Protein AF-A0A1V5N469-F1 (afdb_monomer_lite)

Radius of gyration: 34.06 Å; chains: 1; bounding box: 53×48×96 Å

Foldseek 3Di:
DVVVVVVCVPDPVNVVVVVVCCCCVPVVCVPPPVVVVVVVVVVVVVVVVVVVVVVVVVVVVVVVVCCVPPPPVVVVCCCPVVVDDDVPDDDDDDDD

Secondary structure (DSSP, 8-state):
-HHHHHHHHT-HHHHHHHHHHHIIIII-GGG-HHHHHHHHHHHHHHHHHHHHHHHHHHHHHHHHHHHHH-HHHHHHHHHHHS----TT--------

Structure (mmCIF, N/CA/C/O backbone):
data_AF-A0A1V5N469-F1
#
_entry.id   AF-A0A1V5N469-F1
#
loop_
_atom_site.group_PDB
_atom_site.id
_atom_site.type_symbol
_atom_site.label_atom_id
_atom_site.label_alt_id
_atom_site.label_comp_id
_atom_site.label_asym_id
_atom_site.label_entity_id
_atom_site.label_seq_id
_atom_site.pdbx_PDB_ins_code
_atom_site.Cartn_x
_atom_site.Cartn_y
_atom_site.Cartn_z
_atom_site.occupancy
_atom_site.B_iso_or_equiv
_atom_site.auth_seq_id
_atom_site.auth_comp_id
_atom_site.auth_asym_id
_atom_site.auth_atom_id
_atom_site.pdbx_PDB_model_num
ATOM 1 N N . MET A 1 1 ? -28.906 -0.398 54.328 1.00 53.19 1 MET A N 1
ATOM 2 C CA . MET A 1 1 ? -28.097 -0.140 53.108 1.00 53.19 1 MET A CA 1
ATOM 3 C C . MET A 1 1 ? -28.916 0.317 51.891 1.00 53.19 1 MET A C 1
ATOM 5 O O . MET A 1 1 ? -28.514 1.289 51.269 1.00 53.19 1 MET A O 1
ATOM 9 N N . ARG A 1 2 ? -30.087 -0.273 51.582 1.00 57.94 2 ARG A N 1
ATOM 10 C CA . ARG A 1 2 ? -30.947 0.110 50.430 1.00 57.94 2 ARG A CA 1
ATOM 11 C C . ARG A 1 2 ? -31.331 1.603 50.325 1.00 57.94 2 ARG A C 1
ATOM 13 O O . ARG A 1 2 ? -31.332 2.145 49.228 1.00 57.94 2 ARG A O 1
ATOM 20 N N . LYS A 1 3 ? -31.598 2.293 51.445 1.00 60.56 3 LYS A N 1
ATOM 21 C CA . LYS A 1 3 ? -31.979 3.725 51.441 1.00 60.56 3 LYS A CA 1
ATOM 22 C C . LYS A 1 3 ? -30.859 4.671 50.968 1.00 60.56 3 LYS A C 1
ATOM 24 O O . LYS A 1 3 ? -31.157 5.690 50.359 1.00 60.56 3 LYS A O 1
ATOM 29 N N . LYS A 1 4 ? -29.580 4.328 51.196 1.00 62.81 4 LYS A N 1
ATOM 30 C CA . LYS A 1 4 ? -28.441 5.144 50.726 1.00 62.81 4 LYS A CA 1
ATOM 31 C C . LYS A 1 4 ? -28.303 5.093 49.203 1.00 62.81 4 LYS A C 1
ATOM 33 O O . LYS A 1 4 ? -28.106 6.128 48.585 1.00 62.81 4 LYS A O 1
ATOM 38 N N . ILE A 1 5 ? -28.489 3.913 48.611 1.00 64.62 5 ILE A N 1
ATOM 39 C CA . ILE A 1 5 ? -28.460 3.713 47.153 1.00 64.62 5 ILE A CA 1
ATOM 40 C C . ILE A 1 5 ? -29.570 4.533 46.478 1.00 64.62 5 ILE A C 1
ATOM 42 O O . ILE A 1 5 ? -29.320 5.213 45.490 1.00 64.62 5 ILE A O 1
ATOM 46 N N . PHE A 1 6 ? -30.770 4.567 47.066 1.00 65.94 6 PHE A N 1
ATOM 47 C CA . PHE A 1 6 ? -31.893 5.347 46.535 1.00 65.94 6 PHE A CA 1
ATOM 48 C C . PHE A 1 6 ? -31.638 6.866 46.532 1.00 65.94 6 PHE A C 1
ATOM 50 O O . PHE A 1 6 ? -32.019 7.551 45.586 1.00 65.94 6 PHE A O 1
ATOM 57 N N . ASN A 1 7 ? -30.951 7.394 47.553 1.00 64.38 7 ASN A N 1
ATOM 58 C CA . ASN A 1 7 ? -30.579 8.813 47.611 1.00 64.38 7 ASN A CA 1
ATOM 59 C C . ASN A 1 7 ? -29.454 9.180 46.633 1.00 64.38 7 ASN A C 1
ATOM 61 O O . ASN A 1 7 ? -29.432 10.302 46.137 1.00 64.38 7 ASN A O 1
ATOM 65 N N . ILE A 1 8 ? -28.546 8.247 46.332 1.00 65.44 8 ILE A N 1
ATOM 66 C CA . ILE A 1 8 ? -27.497 8.446 45.321 1.00 65.44 8 ILE A CA 1
ATOM 67 C C . ILE A 1 8 ? -28.125 8.510 43.923 1.00 65.44 8 ILE A C 1
ATOM 69 O O . ILE A 1 8 ? -27.815 9.418 43.160 1.00 65.44 8 ILE A O 1
ATOM 73 N N . ILE A 1 9 ? -29.073 7.617 43.620 1.00 69.50 9 ILE A N 1
ATOM 74 C CA . ILE A 1 9 ? -29.745 7.564 42.310 1.00 69.50 9 ILE A CA 1
ATOM 75 C C . ILE A 1 9 ? -30.676 8.772 42.091 1.00 69.50 9 ILE A C 1
ATOM 77 O O . ILE A 1 9 ? -30.824 9.225 40.963 1.00 69.50 9 ILE A O 1
ATOM 81 N N . LYS A 1 10 ? -31.268 9.348 43.150 1.00 76.62 10 LYS A N 1
ATOM 82 C CA . LYS A 1 10 ? -32.084 10.579 43.061 1.00 76.62 10 LYS A CA 1
ATOM 83 C C . LYS A 1 10 ? -31.270 11.874 42.967 1.00 76.62 10 LYS A C 1
ATOM 85 O O . LYS A 1 10 ? -31.856 12.944 42.797 1.00 76.62 10 LYS A O 1
ATOM 90 N N . ASN A 1 11 ? -29.946 1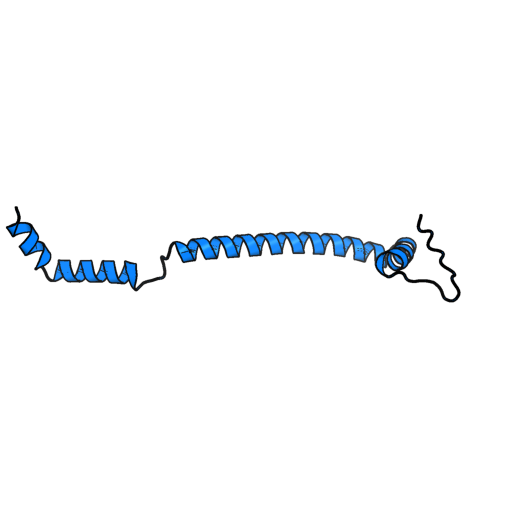1.816 43.106 1.00 84.69 11 ASN A N 1
ATOM 91 C CA . ASN A 1 11 ? -29.113 13.005 43.005 1.00 84.69 11 ASN A CA 1
ATOM 92 C C . ASN A 1 11 ? -29.013 13.453 41.538 1.00 84.69 11 ASN A C 1
ATOM 94 O O . ASN A 1 11 ? -28.482 12.729 40.696 1.00 84.69 11 ASN A O 1
ATOM 98 N N . LYS A 1 12 ? -29.463 14.680 41.245 1.00 83.88 12 LYS A N 1
ATOM 99 C CA . LYS A 1 12 ? -29.380 15.294 39.909 1.00 83.88 12 LYS A CA 1
ATOM 100 C C . LYS A 1 12 ? -27.965 15.272 39.320 1.00 83.88 12 LYS A C 1
ATOM 102 O O . LYS A 1 12 ? -27.823 15.105 38.115 1.00 83.88 12 LYS A O 1
ATOM 107 N N . TYR A 1 13 ? -26.930 15.368 40.159 1.00 86.38 13 TYR A N 1
ATOM 108 C CA . TYR A 1 13 ? -25.538 15.300 39.711 1.00 86.38 13 TYR A CA 1
ATOM 109 C C . TYR A 1 13 ? -25.124 13.887 39.288 1.00 86.38 13 TYR A C 1
ATOM 111 O O . TYR A 1 13 ? -24.377 13.749 38.328 1.00 86.38 13 TYR A O 1
ATOM 119 N N . PHE A 1 14 ? -25.643 12.847 39.950 1.00 87.56 14 PHE A N 1
ATOM 120 C CA . PHE A 1 14 ? -25.372 11.452 39.593 1.00 87.56 14 PHE A CA 1
ATOM 121 C C . PHE A 1 14 ? -26.072 11.059 38.288 1.00 87.56 14 PHE A C 1
ATOM 123 O O . PHE A 1 14 ? -25.488 10.395 37.437 1.00 87.56 14 PHE A O 1
ATOM 130 N N . ILE A 1 15 ? -27.316 11.510 38.101 1.00 87.69 15 ILE A N 1
ATOM 131 C CA . ILE A 1 15 ? -28.049 11.302 36.846 1.00 87.69 15 ILE A CA 1
ATOM 132 C C . ILE A 1 15 ? -27.355 12.049 35.703 1.00 87.69 15 ILE A C 1
ATOM 134 O O . ILE A 1 15 ? -27.154 11.467 34.643 1.00 87.69 15 ILE A O 1
ATOM 138 N N . ALA A 1 16 ? -26.933 13.300 35.923 1.00 89.50 16 ALA A N 1
ATOM 139 C CA . ALA A 1 16 ? -26.198 14.070 34.922 1.00 89.50 16 ALA A CA 1
ATOM 140 C C . ALA A 1 16 ? -24.849 13.426 34.572 1.00 89.50 16 ALA A C 1
ATOM 142 O O . ALA A 1 16 ? -24.517 13.322 33.395 1.00 89.50 16 ALA A O 1
ATOM 143 N N . SER A 1 17 ? -24.094 12.932 35.559 1.00 88.56 17 SER A N 1
ATOM 144 C CA . SER A 1 17 ? -22.826 12.246 35.303 1.00 88.56 17 SER A CA 1
ATOM 145 C C . SER A 1 17 ? -23.027 10.912 34.588 1.00 88.56 17 SER A C 1
ATOM 147 O O . SER A 1 17 ? -22.261 10.581 33.691 1.00 88.56 17 SER A O 1
ATOM 149 N N . LEU A 1 18 ? -24.069 10.153 34.937 1.00 88.56 18 LEU A N 1
ATOM 150 C CA . LEU A 1 18 ? -24.393 8.901 34.257 1.00 88.56 18 LEU A CA 1
ATOM 151 C C . LEU A 1 18 ? -24.844 9.156 32.814 1.00 88.56 18 LEU A C 1
ATOM 153 O O . LEU A 1 18 ? -24.381 8.473 31.907 1.00 88.56 18 LEU A O 1
ATOM 157 N N . ALA A 1 19 ? -25.685 10.168 32.591 1.00 87.19 19 ALA A N 1
ATOM 158 C CA . ALA A 1 19 ? -26.086 10.596 31.256 1.00 87.19 19 ALA A CA 1
ATOM 159 C C . ALA A 1 19 ? -24.881 11.068 30.433 1.00 87.19 19 ALA A C 1
ATOM 161 O O . ALA A 1 19 ? -24.791 10.732 29.261 1.00 87.19 19 ALA A O 1
ATOM 162 N N . PHE A 1 20 ? -23.926 11.770 31.049 1.00 86.38 20 PHE A N 1
ATOM 163 C CA . PHE A 1 20 ? -22.684 12.187 30.399 1.00 86.38 20 PHE A CA 1
ATOM 164 C C . PHE A 1 20 ? -21.790 10.995 30.029 1.00 86.38 20 PHE A C 1
ATOM 166 O O . PHE A 1 20 ? -21.284 10.936 28.915 1.00 86.38 20 PHE A O 1
ATOM 173 N N . ILE A 1 21 ? -21.644 10.007 30.916 1.00 84.88 21 ILE A N 1
ATOM 174 C CA . ILE A 1 21 ? -20.881 8.779 30.635 1.00 84.88 21 ILE A CA 1
ATOM 175 C C . ILE A 1 21 ? -21.538 7.976 29.510 1.00 84.88 21 ILE A C 1
ATOM 177 O O . ILE A 1 21 ? -20.850 7.495 28.616 1.00 84.88 21 ILE A O 1
ATOM 181 N N . VAL A 1 22 ? -22.865 7.843 29.530 1.00 83.44 22 VAL A N 1
ATOM 182 C CA . VAL A 1 22 ? -23.610 7.167 28.462 1.00 83.44 22 VAL A CA 1
ATOM 183 C C . VAL A 1 22 ? -23.520 7.961 27.156 1.00 83.44 22 VAL A C 1
ATOM 185 O O . VAL A 1 22 ? -23.336 7.362 26.105 1.00 83.44 22 VAL A O 1
ATOM 188 N N . TRP A 1 23 ? -23.572 9.293 27.204 1.00 83.62 23 TRP A N 1
ATOM 189 C CA . TRP A 1 23 ? -23.401 10.154 26.033 1.00 83.62 23 TRP A CA 1
ATOM 190 C C . TRP A 1 23 ? -22.012 9.988 25.413 1.00 83.62 23 TRP A C 1
ATOM 192 O O . TRP A 1 23 ? -21.904 9.688 24.231 1.00 83.62 23 TRP A O 1
ATOM 202 N N . VAL A 1 24 ? -20.945 10.092 26.201 1.00 78.19 24 VAL A N 1
ATOM 203 C CA . VAL A 1 24 ? -19.574 9.905 25.699 1.00 78.19 24 VAL A CA 1
ATOM 204 C C . VAL A 1 24 ? -19.318 8.449 25.280 1.00 78.19 24 VAL A C 1
ATOM 206 O O . VAL A 1 24 ? -18.568 8.192 24.350 1.00 78.19 24 VAL A O 1
ATOM 209 N N . GLY A 1 25 ? -19.955 7.473 25.933 1.00 70.31 25 GLY A N 1
ATOM 210 C CA . GLY A 1 25 ? -19.772 6.053 25.623 1.00 70.31 25 GLY A CA 1
ATOM 211 C C . GLY A 1 25 ? -20.547 5.552 24.399 1.00 70.31 25 GLY A C 1
ATOM 212 O O . GLY A 1 25 ? -20.061 4.663 23.705 1.00 70.31 25 GLY A O 1
ATOM 213 N N . PHE A 1 26 ? -21.746 6.086 24.140 1.00 70.44 26 PHE A N 1
ATOM 214 C CA . PHE A 1 26 ? -22.640 5.611 23.071 1.00 70.44 26 PHE A CA 1
ATOM 215 C C . PHE A 1 26 ? -22.862 6.623 21.946 1.00 70.44 26 PHE A C 1
ATOM 217 O O . PHE A 1 26 ? -23.091 6.212 20.812 1.00 70.44 26 PHE A O 1
ATOM 224 N N . ILE A 1 27 ? -22.846 7.922 22.244 1.00 67.44 27 ILE A N 1
ATOM 225 C CA . ILE A 1 27 ? -23.163 8.982 21.276 1.00 67.44 27 ILE A CA 1
ATOM 226 C C . ILE A 1 27 ? -21.870 9.568 20.706 1.00 67.44 27 ILE A C 1
ATOM 228 O O . ILE A 1 27 ? -21.768 9.736 19.489 1.00 67.44 27 ILE A O 1
ATOM 232 N N . ASP A 1 28 ? -20.845 9.759 21.540 1.00 63.16 28 ASP A N 1
ATOM 233 C CA . ASP A 1 28 ? -19.498 10.133 21.101 1.00 63.16 28 ASP A CA 1
ATOM 234 C C . ASP A 1 28 ? -18.743 8.902 20.562 1.00 63.16 28 ASP A C 1
ATOM 236 O O . ASP A 1 28 ? -17.861 8.300 21.171 1.00 63.16 28 ASP A O 1
ATOM 240 N N . SER A 1 29 ? -19.177 8.471 19.381 1.00 59.97 29 SER A N 1
ATOM 241 C CA . SER A 1 29 ? -18.798 7.232 18.687 1.00 59.97 29 SER A CA 1
ATOM 242 C C . SER A 1 29 ? -17.324 7.175 18.242 1.00 59.97 29 SER A C 1
ATOM 244 O O . SER A 1 29 ? -16.923 6.249 17.523 1.00 59.97 29 SER A O 1
ATOM 246 N N . ASP A 1 30 ? -16.515 8.163 18.626 1.00 59.16 30 ASP A N 1
ATOM 247 C CA . ASP A 1 30 ? -15.138 8.352 18.176 1.00 59.16 30 ASP A CA 1
ATOM 248 C C . ASP A 1 30 ? -14.160 7.334 18.778 1.00 59.16 30 ASP A C 1
ATOM 250 O O . ASP A 1 30 ? -13.217 6.922 18.100 1.00 59.16 30 ASP A O 1
ATOM 254 N N . HIS A 1 31 ? -14.428 6.811 19.979 1.00 58.34 31 HIS A N 1
ATOM 255 C CA . HIS A 1 31 ? -13.609 5.772 20.625 1.00 58.34 31 HIS A CA 1
ATOM 256 C C . HIS A 1 31 ? -14.079 4.342 20.321 1.00 58.34 31 HIS A C 1
ATOM 258 O O . HIS A 1 31 ? -13.902 3.416 21.115 1.00 58.34 31 HIS A O 1
ATOM 264 N N . ASN A 1 32 ? -14.667 4.127 19.144 1.00 65.06 32 ASN A N 1
ATOM 265 C CA . ASN A 1 32 ? -15.058 2.793 18.713 1.00 65.06 32 ASN A CA 1
ATOM 266 C C . ASN A 1 32 ? -13.821 1.905 18.502 1.00 65.06 32 ASN A C 1
ATOM 268 O O . ASN A 1 32 ? -13.059 2.081 17.550 1.00 65.06 32 ASN A O 1
ATOM 272 N N . PHE A 1 33 ? -13.661 0.881 19.343 1.00 68.44 33 PHE A N 1
ATOM 273 C CA . PHE A 1 33 ? -12.649 -0.168 19.173 1.00 68.44 33 PHE A CA 1
ATOM 274 C C . PHE A 1 33 ? -12.664 -0.752 17.747 1.00 68.44 33 PHE A C 1
ATOM 276 O O . PHE A 1 33 ? -11.615 -0.955 17.135 1.00 68.44 33 PHE A O 1
ATOM 283 N N . PHE A 1 34 ? -13.856 -0.914 17.164 1.00 77.75 34 PHE A N 1
ATOM 284 C CA . PHE A 1 34 ? -14.041 -1.343 15.775 1.00 77.75 34 PHE A CA 1
ATOM 285 C C . PHE A 1 34 ? -13.409 -0.394 14.750 1.00 77.75 34 PHE A C 1
ATOM 287 O O . PHE A 1 34 ? -12.787 -0.853 13.791 1.00 77.75 34 PHE A O 1
ATOM 294 N N . ARG A 1 35 ? -13.517 0.922 14.959 1.00 80.81 35 ARG A N 1
ATOM 295 C CA . ARG A 1 35 ? -12.902 1.929 14.087 1.00 80.81 35 ARG A CA 1
ATOM 296 C C . ARG A 1 35 ? -11.383 1.849 14.167 1.00 80.81 35 ARG A C 1
ATOM 298 O O . ARG A 1 35 ? -10.731 1.848 13.131 1.00 80.81 35 ARG A O 1
ATOM 305 N N . GLN A 1 36 ? -10.826 1.671 15.363 1.00 83.62 36 GLN A N 1
ATOM 306 C CA . GLN A 1 36 ? -9.381 1.499 15.542 1.00 83.62 36 GLN A CA 1
ATOM 307 C C . GLN A 1 36 ? -8.858 0.226 14.862 1.00 83.62 36 GLN A C 1
ATOM 309 O O . GLN A 1 36 ? -7.794 0.249 14.243 1.00 83.62 36 GLN A O 1
ATOM 314 N N . VAL A 1 37 ? -9.602 -0.883 14.930 1.00 88.62 37 VAL A N 1
ATOM 315 C CA . VAL A 1 37 ? -9.247 -2.127 14.226 1.00 88.62 37 VAL A CA 1
ATOM 316 C C . VAL A 1 37 ? -9.312 -1.945 12.710 1.00 88.62 37 VAL A C 1
ATOM 318 O O . VAL A 1 37 ? -8.395 -2.380 12.011 1.00 88.62 37 VAL A O 1
ATOM 321 N N . LYS A 1 38 ? -10.356 -1.281 12.200 1.00 90.56 38 LYS A N 1
ATOM 322 C CA . LYS A 1 38 ? -10.486 -0.976 10.771 1.00 90.56 38 LYS A CA 1
ATOM 323 C C . LYS A 1 38 ? -9.332 -0.096 10.287 1.00 90.56 38 LYS A C 1
ATOM 325 O O . LYS A 1 38 ? -8.630 -0.488 9.367 1.00 90.56 38 LYS A O 1
ATOM 330 N N . LEU A 1 39 ? -9.046 1.000 10.989 1.00 91.62 39 LEU A N 1
ATOM 331 C CA . LEU A 1 39 ? -7.934 1.898 10.665 1.00 91.62 39 LEU A CA 1
ATOM 332 C C . LEU A 1 39 ? -6.579 1.179 10.668 1.00 91.62 39 LEU A C 1
ATOM 334 O O . LEU A 1 39 ? -5.745 1.437 9.805 1.00 91.62 39 LEU A O 1
ATOM 338 N N . LYS A 1 40 ? -6.351 0.247 11.602 1.00 93.44 40 LYS A N 1
ATOM 339 C CA . LYS A 1 40 ? -5.133 -0.579 11.607 1.00 93.44 40 LYS A CA 1
ATOM 340 C C . LYS A 1 40 ? -5.049 -1.509 10.396 1.00 93.44 40 LYS A C 1
ATOM 342 O O . LYS A 1 40 ? -3.958 -1.671 9.852 1.00 93.44 40 LYS A O 1
ATOM 347 N N . LYS A 1 41 ? -6.163 -2.119 9.978 1.00 95.94 41 LYS A N 1
ATOM 348 C CA . LYS A 1 41 ? -6.211 -2.932 8.752 1.00 95.94 41 LYS A CA 1
ATOM 349 C C . LYS A 1 41 ? -5.921 -2.085 7.519 1.00 95.94 41 LYS A C 1
ATOM 351 O O . LYS A 1 41 ? -5.035 -2.453 6.754 1.00 95.94 41 LYS A O 1
ATOM 356 N N . ASP A 1 42 ? -6.587 -0.942 7.394 1.00 96.12 42 ASP A N 1
ATOM 357 C CA . ASP A 1 42 ? -6.413 -0.022 6.268 1.00 96.12 42 ASP A CA 1
ATOM 358 C C . ASP A 1 42 ? -4.952 0.462 6.189 1.00 96.12 42 ASP A C 1
ATOM 360 O O . ASP A 1 42 ? -4.338 0.445 5.124 1.00 96.12 42 ASP A O 1
ATOM 364 N N . LEU A 1 43 ? -4.333 0.792 7.332 1.00 97.19 43 LEU A N 1
ATOM 365 C CA . LEU A 1 43 ? -2.906 1.129 7.406 1.00 97.19 43 LEU A CA 1
ATOM 366 C 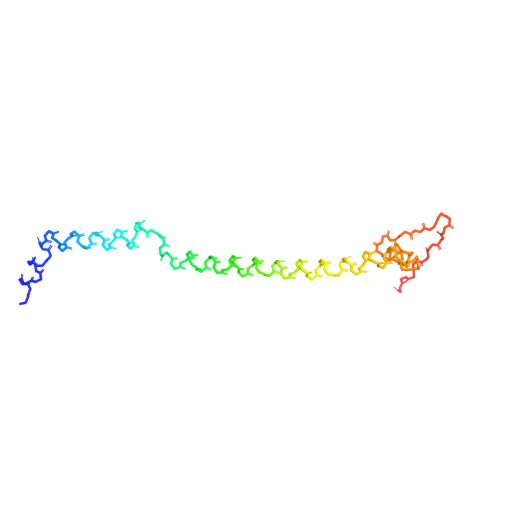C . LEU A 1 43 ? -1.995 -0.023 6.973 1.00 97.19 43 LEU A C 1
ATOM 368 O O . LEU A 1 43 ? -1.001 0.200 6.281 1.00 97.19 43 LEU A O 1
ATOM 372 N N . MET A 1 44 ? -2.293 -1.253 7.391 1.00 97.50 44 MET A N 1
ATOM 373 C CA . MET A 1 44 ? -1.504 -2.421 6.998 1.00 97.50 44 MET A CA 1
ATOM 374 C C . MET A 1 44 ? -1.592 -2.663 5.486 1.00 97.50 44 MET A C 1
ATOM 376 O O . MET A 1 44 ? -0.578 -2.957 4.856 1.00 97.50 44 MET A O 1
ATOM 380 N N . GLU A 1 45 ? -2.779 -2.522 4.902 1.00 97.56 45 GLU A N 1
ATOM 381 C CA . GLU A 1 45 ? -3.003 -2.666 3.463 1.00 97.56 45 GLU A CA 1
ATOM 382 C C . GLU A 1 45 ? -2.284 -1.576 2.662 1.00 97.56 45 GLU A C 1
ATOM 384 O O . GLU A 1 45 ? -1.536 -1.886 1.735 1.00 97.56 45 GLU A O 1
ATOM 389 N N . MET A 1 46 ? -2.405 -0.316 3.087 1.00 97.25 46 MET A N 1
ATOM 390 C CA . MET A 1 46 ? -1.681 0.817 2.501 1.00 97.25 46 MET A CA 1
ATOM 391 C C . MET A 1 46 ? -0.162 0.600 2.526 1.00 97.25 46 MET A C 1
ATOM 393 O O . MET A 1 46 ? 0.520 0.853 1.534 1.00 97.25 46 MET A O 1
ATOM 397 N N . ASN A 1 47 ? 0.380 0.086 3.635 1.00 97.62 47 ASN A N 1
ATOM 398 C CA . ASN A 1 47 ? 1.810 -0.204 3.745 1.00 97.62 47 ASN A CA 1
ATOM 399 C C . ASN A 1 47 ? 2.249 -1.352 2.827 1.00 97.62 47 ASN A C 1
ATOM 401 O O . ASN A 1 47 ? 3.301 -1.250 2.199 1.00 97.62 47 ASN A O 1
ATOM 405 N N . LYS A 1 48 ? 1.438 -2.408 2.690 1.00 97.81 48 LYS A N 1
ATOM 406 C CA . LYS A 1 48 ? 1.713 -3.495 1.735 1.00 97.81 48 LYS A CA 1
ATOM 407 C C . LYS A 1 48 ? 1.715 -2.995 0.295 1.00 97.81 48 LYS A C 1
ATOM 409 O O . LYS A 1 48 ? 2.620 -3.332 -0.462 1.00 97.81 48 LYS A O 1
ATOM 414 N N . LEU A 1 49 ? 0.730 -2.175 -0.073 1.00 97.69 49 LEU A N 1
ATOM 415 C CA . LEU A 1 49 ? 0.661 -1.559 -1.398 1.00 97.69 49 LEU A CA 1
ATOM 416 C C . LEU A 1 49 ? 1.886 -0.681 -1.652 1.00 97.69 49 LEU A C 1
ATOM 418 O O . LEU A 1 49 ? 2.510 -0.788 -2.704 1.00 97.69 49 LEU A O 1
ATOM 422 N N . LYS A 1 50 ? 2.276 0.136 -0.671 1.00 98.00 50 LYS A N 1
AT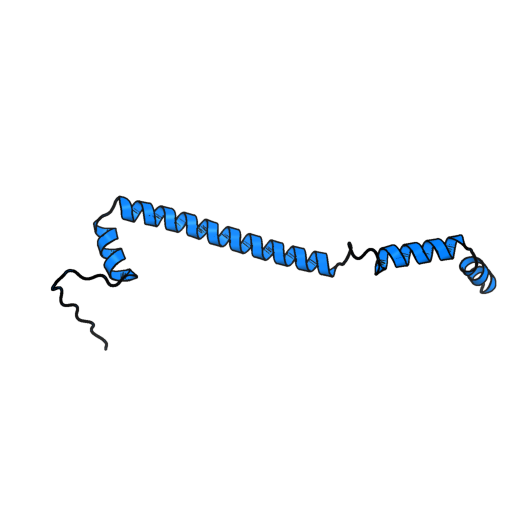OM 423 C CA . LYS A 1 50 ? 3.484 0.959 -0.755 1.00 98.00 50 LYS A CA 1
ATOM 424 C C . LYS A 1 50 ? 4.728 0.108 -1.015 1.00 98.00 50 LYS A C 1
ATOM 426 O O . LYS A 1 50 ? 5.473 0.415 -1.940 1.00 98.00 50 LYS A O 1
ATOM 431 N N . G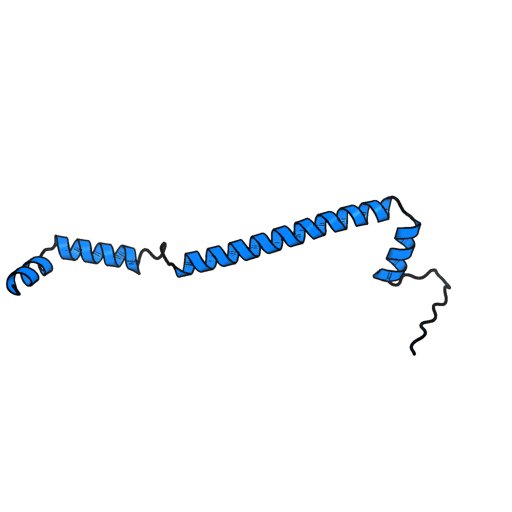LU A 1 51 ? 4.940 -0.950 -0.237 1.00 97.88 51 GLU A N 1
ATOM 432 C CA . GLU A 1 51 ? 6.098 -1.835 -0.407 1.00 97.88 51 GLU A CA 1
ATOM 433 C C . GLU A 1 51 ? 6.088 -2.522 -1.781 1.00 97.88 51 GLU A C 1
ATOM 435 O O . GLU A 1 51 ? 7.113 -2.570 -2.462 1.00 97.88 51 GLU A O 1
ATOM 440 N N . TYR A 1 52 ? 4.922 -3.000 -2.223 1.00 97.75 52 TYR A N 1
ATOM 441 C CA . TYR A 1 52 ? 4.746 -3.602 -3.543 1.00 97.75 52 TYR A CA 1
ATOM 442 C C . TYR A 1 52 ? 5.136 -2.635 -4.668 1.00 97.75 52 TYR A C 1
ATOM 444 O O . TYR A 1 52 ? 5.965 -2.971 -5.514 1.00 97.75 52 TYR A O 1
ATOM 452 N N . TYR A 1 53 ? 4.597 -1.414 -4.656 1.00 97.69 53 TYR A N 1
ATOM 453 C CA . TYR A 1 53 ? 4.901 -0.430 -5.693 1.00 97.69 53 TYR A CA 1
ATOM 454 C C . TYR A 1 53 ? 6.349 0.049 -5.640 1.00 97.69 53 TYR A C 1
ATOM 456 O O . TYR A 1 53 ? 6.938 0.282 -6.690 1.00 97.69 53 TYR A O 1
ATOM 464 N N . GLN A 1 54 ? 6.960 0.150 -4.458 1.00 97.75 54 GLN A N 1
ATOM 465 C CA . GLN A 1 54 ? 8.384 0.475 -4.348 1.00 97.75 54 GLN A CA 1
ATOM 466 C C . GLN A 1 54 ? 9.260 -0.577 -5.037 1.00 97.75 54 GLN A C 1
ATOM 468 O O . GLN A 1 54 ? 10.133 -0.204 -5.822 1.00 97.75 54 GLN A O 1
ATOM 473 N N . LYS A 1 55 ? 8.977 -1.869 -4.827 1.00 97.50 55 LYS A N 1
ATOM 474 C CA . LYS A 1 55 ? 9.683 -2.961 -5.517 1.00 97.50 55 LYS A CA 1
ATOM 475 C C . LYS A 1 55 ? 9.463 -2.918 -7.029 1.00 97.50 55 LYS A C 1
ATOM 477 O O . LYS A 1 55 ? 10.420 -3.058 -7.784 1.00 97.50 55 LYS A O 1
ATOM 482 N N . GLN A 1 56 ? 8.230 -2.671 -7.474 1.00 96.94 56 GLN A N 1
ATOM 483 C CA . GLN A 1 56 ? 7.929 -2.557 -8.905 1.00 96.94 56 GLN A CA 1
ATOM 484 C C . GLN A 1 56 ? 8.624 -1.357 -9.554 1.00 96.94 56 GLN A C 1
ATOM 486 O O . GLN A 1 56 ? 9.127 -1.465 -10.666 1.00 96.94 56 GLN A O 1
ATOM 491 N N . ILE A 1 57 ? 8.703 -0.219 -8.863 1.00 97.38 57 ILE A N 1
ATOM 492 C CA . ILE A 1 57 ? 9.430 0.958 -9.353 1.00 97.38 57 ILE A CA 1
ATOM 493 C C . ILE A 1 57 ? 10.917 0.640 -9.513 1.00 97.38 57 ILE A C 1
ATOM 495 O O . ILE A 1 57 ? 11.514 1.036 -10.511 1.00 97.38 57 ILE A O 1
ATOM 499 N N . GLU A 1 58 ? 11.521 -0.057 -8.552 1.00 96.69 58 GLU A N 1
ATOM 500 C CA . GLU A 1 58 ? 12.929 -0.450 -8.630 1.00 96.69 58 GLU A CA 1
ATOM 501 C C . GLU A 1 58 ? 13.182 -1.410 -9.798 1.00 96.69 58 GLU A C 1
ATOM 503 O O . GLU A 1 58 ? 14.040 -1.136 -10.638 1.00 96.69 58 GLU A O 1
ATOM 508 N N . ALA A 1 59 ? 12.366 -2.460 -9.924 1.00 95.69 59 ALA A N 1
ATOM 509 C CA . ALA A 1 59 ? 12.442 -3.401 -11.038 1.00 95.69 59 ALA A CA 1
ATOM 510 C C . ALA A 1 59 ? 12.261 -2.703 -12.398 1.00 95.69 59 ALA A C 1
ATOM 512 O O . ALA A 1 59 ? 13.062 -2.906 -13.312 1.00 95.69 59 ALA A O 1
ATOM 513 N N . ASN A 1 60 ? 11.266 -1.818 -12.516 1.00 95.06 60 ASN A N 1
ATOM 514 C CA . ASN A 1 60 ? 10.994 -1.074 -13.745 1.00 95.06 60 ASN A CA 1
ATOM 515 C C . ASN A 1 60 ? 12.112 -0.092 -14.092 1.00 95.06 60 ASN A C 1
ATOM 517 O O . ASN A 1 60 ? 12.400 0.094 -15.269 1.00 95.06 60 ASN A O 1
ATOM 521 N N . LYS A 1 61 ? 12.769 0.523 -13.102 1.00 95.44 61 LYS A N 1
ATOM 522 C CA . LYS A 1 61 ? 13.943 1.372 -13.351 1.00 95.44 61 LYS A CA 1
ATOM 523 C C . LYS A 1 61 ? 15.085 0.565 -13.951 1.00 95.44 61 LYS A C 1
ATOM 525 O O . LYS A 1 61 ? 15.666 0.994 -14.944 1.00 95.44 61 LYS A O 1
ATOM 530 N N . THR A 1 62 ? 15.388 -0.603 -13.385 1.00 93.25 62 THR A N 1
ATOM 531 C CA . THR A 1 62 ? 16.417 -1.491 -13.941 1.00 93.25 62 THR A CA 1
ATOM 532 C C . THR A 1 62 ? 16.034 -1.981 -15.335 1.00 93.25 62 THR A C 1
ATOM 534 O O . THR A 1 62 ? 16.883 -2.015 -16.223 1.00 93.25 62 THR A O 1
ATOM 537 N N . LEU A 1 63 ? 14.761 -2.321 -15.553 1.00 92.62 63 LEU A N 1
ATOM 538 C CA . LEU A 1 63 ? 14.252 -2.726 -16.861 1.00 92.62 63 LEU A CA 1
ATOM 539 C C . LEU A 1 63 ? 14.394 -1.599 -17.892 1.00 92.62 63 LEU A C 1
ATOM 541 O O . LEU A 1 63 ? 14.949 -1.829 -18.961 1.00 92.62 63 LEU A O 1
ATOM 545 N N . ALA A 1 64 ? 13.961 -0.382 -17.555 1.00 93.31 64 ALA A N 1
ATOM 546 C CA . ALA A 1 64 ? 14.062 0.789 -18.422 1.00 93.31 64 ALA A CA 1
ATOM 547 C C . ALA A 1 64 ? 15.518 1.084 -18.805 1.00 93.31 64 ALA A C 1
ATOM 549 O O . ALA A 1 64 ? 15.822 1.240 -19.983 1.00 93.31 64 ALA A O 1
ATOM 550 N N . GLN A 1 65 ? 16.438 1.048 -17.836 1.00 93.75 65 GLN A N 1
ATOM 551 C CA . GLN A 1 65 ? 17.868 1.216 -18.107 1.00 93.75 65 GLN A CA 1
ATOM 552 C C . GLN A 1 65 ? 18.408 0.161 -19.078 1.00 93.75 65 GLN A C 1
ATOM 554 O O . GLN A 1 65 ? 19.215 0.488 -19.946 1.00 93.75 65 GLN A O 1
ATOM 559 N N . ARG A 1 66 ? 17.981 -1.101 -18.954 1.00 91.50 66 ARG A N 1
ATOM 560 C CA . ARG A 1 66 ? 18.395 -2.160 -19.887 1.00 91.50 66 ARG A CA 1
ATOM 561 C C . ARG A 1 66 ? 17.799 -1.961 -21.275 1.00 91.50 66 ARG A C 1
ATOM 563 O O . ARG A 1 66 ? 18.506 -2.155 -22.253 1.00 91.50 66 ARG A O 1
ATOM 570 N N . LEU A 1 67 ? 16.543 -1.532 -21.367 1.00 91.81 67 LEU A N 1
ATOM 571 C CA . LEU A 1 67 ? 15.905 -1.231 -22.650 1.00 91.81 67 LEU A CA 1
ATOM 572 C C . LEU A 1 67 ? 16.574 -0.050 -23.371 1.00 91.81 67 LEU A C 1
ATOM 574 O O . LEU A 1 67 ? 16.664 -0.057 -24.592 1.00 91.81 67 LEU A O 1
ATOM 578 N N . GLU A 1 68 ? 17.066 0.951 -22.641 1.00 91.19 68 GLU A N 1
ATOM 579 C CA . GLU A 1 68 ? 17.755 2.100 -23.244 1.00 91.19 68 GLU A CA 1
ATOM 580 C C . GLU A 1 68 ? 19.183 1.774 -23.701 1.00 91.19 68 GLU A C 1
ATOM 582 O O . GLU A 1 68 ? 19.641 2.310 -24.709 1.00 91.19 68 GLU A O 1
ATOM 587 N N . ASN A 1 69 ? 19.895 0.913 -22.966 1.00 90.81 69 ASN A N 1
ATOM 588 C CA . ASN A 1 69 ? 21.337 0.725 -23.151 1.00 90.81 69 ASN A CA 1
ATOM 589 C C . ASN A 1 69 ? 21.731 -0.615 -23.800 1.00 90.81 69 ASN A C 1
ATOM 591 O O . ASN A 1 69 ? 22.883 -0.763 -24.203 1.00 90.81 69 ASN A O 1
ATOM 595 N N . ASP A 1 70 ? 20.819 -1.588 -23.914 1.00 92.94 70 ASP A N 1
ATOM 596 C CA . ASP A 1 70 ? 21.109 -2.925 -24.452 1.00 92.94 70 ASP A CA 1
ATOM 597 C C . ASP A 1 70 ? 20.121 -3.334 -25.560 1.00 92.94 70 ASP A C 1
ATOM 599 O O . ASP A 1 70 ? 19.032 -3.853 -25.317 1.00 92.94 70 ASP A O 1
ATOM 603 N N . ILE A 1 71 ? 20.548 -3.157 -26.813 1.00 90.94 71 ILE A N 1
ATOM 604 C CA . ILE A 1 71 ? 19.770 -3.504 -28.016 1.00 90.94 71 ILE A CA 1
ATOM 605 C C . ILE A 1 71 ? 19.437 -5.006 -28.067 1.00 90.94 71 ILE A C 1
ATOM 607 O O . ILE A 1 71 ? 18.359 -5.385 -28.528 1.00 90.94 71 ILE A O 1
ATOM 611 N N . SER A 1 72 ? 20.336 -5.869 -27.581 1.00 90.75 72 SER A N 1
ATOM 612 C CA . SER A 1 72 ? 20.115 -7.319 -27.581 1.00 90.75 72 SER A CA 1
ATOM 613 C C . SER A 1 72 ? 19.026 -7.714 -26.583 1.00 90.75 72 SER A C 1
ATOM 615 O O . SER A 1 72 ? 18.161 -8.541 -26.888 1.00 90.75 72 SER A O 1
ATOM 617 N N . PHE A 1 73 ? 19.007 -7.052 -25.425 1.00 91.06 73 PHE A N 1
ATOM 618 C CA . PHE A 1 73 ? 17.949 -7.197 -24.435 1.00 91.06 73 PHE A CA 1
ATOM 619 C C . PHE A 1 73 ? 16.605 -6.681 -24.962 1.00 91.06 73 PHE A C 1
ATOM 621 O O . PHE A 1 73 ? 15.588 -7.335 -24.738 1.00 91.06 73 PHE A O 1
ATOM 628 N N . VAL A 1 74 ? 16.586 -5.572 -25.710 1.00 91.94 74 VAL A N 1
ATOM 629 C CA . VAL A 1 74 ? 15.362 -5.043 -26.342 1.00 91.94 74 VAL A CA 1
ATOM 630 C C . VAL A 1 74 ? 14.754 -6.044 -27.323 1.00 91.94 74 VAL A C 1
ATOM 632 O O . VAL A 1 74 ? 13.555 -6.312 -27.238 1.00 91.94 74 VAL A O 1
ATOM 635 N N . GLU A 1 75 ? 15.549 -6.624 -28.232 1.00 90.25 75 GLU A N 1
ATOM 636 C CA . GLU A 1 75 ? 15.032 -7.619 -29.187 1.00 90.25 75 GLU A CA 1
ATOM 637 C C . GLU A 1 75 ? 14.491 -8.854 -28.457 1.00 90.25 75 GLU A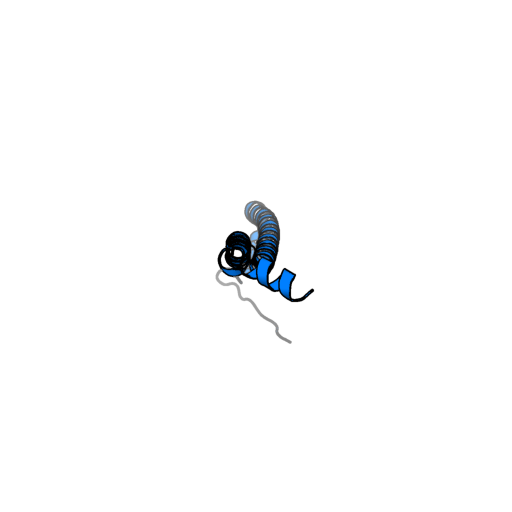 C 1
ATOM 639 O O . GLU A 1 75 ? 13.400 -9.331 -28.778 1.00 90.25 75 GLU A O 1
ATOM 644 N N . LYS A 1 76 ? 15.210 -9.341 -27.439 1.00 91.06 76 LYS A N 1
ATOM 645 C CA . LYS A 1 76 ? 14.756 -10.462 -26.610 1.00 91.06 76 LYS A CA 1
ATOM 646 C C . LYS A 1 76 ? 13.429 -10.149 -25.913 1.00 91.06 76 LYS A C 1
ATOM 648 O O . LYS A 1 76 ? 12.490 -10.932 -26.014 1.00 91.06 76 LYS A O 1
ATOM 653 N N . TYR A 1 77 ? 13.331 -8.992 -25.263 1.00 91.94 77 TYR A N 1
ATOM 654 C CA . TYR A 1 77 ? 12.135 -8.563 -24.539 1.00 91.94 77 TYR A CA 1
ATOM 655 C C . TYR A 1 77 ? 10.924 -8.392 -25.470 1.00 91.94 77 TYR A C 1
ATOM 657 O O . TYR A 1 77 ? 9.828 -8.847 -25.157 1.00 91.94 77 TYR A O 1
ATOM 665 N N . ALA A 1 78 ? 11.119 -7.810 -26.656 1.00 91.62 78 ALA A N 1
ATOM 666 C CA . ALA A 1 78 ? 10.072 -7.679 -27.670 1.00 91.62 78 ALA A CA 1
ATOM 667 C C . ALA A 1 78 ? 9.558 -9.042 -28.175 1.00 91.62 78 ALA A C 1
ATOM 669 O O . ALA A 1 78 ? 8.362 -9.206 -28.423 1.00 91.62 78 ALA A O 1
ATOM 670 N N . ARG A 1 79 ? 10.448 -10.030 -28.314 1.00 91.06 79 ARG A N 1
ATOM 671 C CA . ARG A 1 79 ? 10.095 -11.387 -28.757 1.00 91.06 79 ARG A CA 1
ATOM 672 C C . ARG A 1 79 ? 9.410 -12.209 -27.669 1.00 91.06 79 ARG A C 1
ATOM 674 O O . ARG A 1 79 ? 8.470 -12.929 -27.978 1.00 91.06 79 ARG A O 1
ATOM 681 N N . GLU A 1 80 ? 9.865 -12.117 -26.424 1.00 89.75 80 GLU A N 1
ATOM 682 C CA . GLU A 1 80 ? 9.335 -12.924 -25.316 1.00 89.75 80 GLU A CA 1
ATOM 683 C C . GLU A 1 80 ? 8.024 -12.350 -24.762 1.00 89.75 80 GLU A C 1
ATOM 685 O O . GLU A 1 80 ? 7.032 -13.071 -24.673 1.00 89.75 80 GLU A O 1
ATOM 690 N N . GLU A 1 81 ? 7.981 -11.050 -24.458 1.00 91.38 81 GLU A N 1
ATOM 691 C CA . GLU A 1 81 ? 6.816 -10.433 -23.806 1.00 91.38 81 GLU A CA 1
ATOM 692 C C . GLU A 1 81 ? 5.722 -10.026 -24.797 1.00 91.38 81 GLU A C 1
ATOM 694 O O . GLU A 1 81 ? 4.533 -10.134 -24.499 1.00 91.38 81 GLU A O 1
ATOM 699 N N . TYR A 1 82 ? 6.110 -9.563 -25.989 1.00 89.75 82 TYR A N 1
ATOM 700 C CA . TYR A 1 82 ? 5.175 -9.037 -26.992 1.00 89.75 82 TYR A CA 1
ATOM 701 C C . TYR A 1 82 ? 5.040 -9.923 -28.230 1.00 89.75 82 TYR A C 1
ATOM 703 O O . TYR A 1 82 ? 4.282 -9.576 -29.135 1.00 89.75 82 TYR A O 1
ATOM 711 N N . GLN A 1 83 ? 5.759 -11.050 -28.286 1.00 88.50 83 GLN A N 1
ATOM 712 C CA . GLN A 1 83 ? 5.728 -11.989 -29.416 1.00 88.50 83 GLN A CA 1
ATOM 713 C C . GLN A 1 83 ? 6.001 -11.307 -30.767 1.00 88.50 83 GLN A C 1
ATOM 715 O O . GLN A 1 83 ? 5.480 -11.711 -31.809 1.00 88.50 83 GLN A O 1
ATOM 720 N N . MET A 1 84 ? 6.816 -10.247 -30.762 1.00 89.62 84 MET A N 1
ATOM 721 C CA . MET A 1 84 ? 7.154 -9.513 -31.977 1.00 89.62 84 MET A CA 1
ATOM 722 C C . MET A 1 84 ? 8.024 -10.369 -32.898 1.00 89.62 84 MET A C 1
ATOM 724 O O . MET A 1 84 ? 8.941 -11.063 -32.459 1.00 89.62 84 MET A O 1
ATOM 728 N N . THR A 1 85 ? 7.759 -10.277 -34.198 1.00 88.69 85 THR A N 1
ATOM 729 C CA . THR A 1 85 ? 8.494 -10.979 -35.257 1.00 88.69 85 THR A CA 1
ATOM 730 C C . THR A 1 85 ? 8.923 -9.991 -36.334 1.00 88.69 85 THR A C 1
ATOM 732 O O . THR A 1 85 ? 8.316 -8.929 -36.508 1.00 88.69 85 THR A O 1
ATOM 735 N N . LYS A 1 86 ? 10.005 -10.305 -37.048 1.00 86.94 86 LYS A N 1
ATOM 736 C CA . LYS A 1 86 ? 10.441 -9.502 -38.193 1.00 86.94 86 LYS A CA 1
ATOM 737 C C . LYS A 1 86 ? 9.515 -9.760 -39.390 1.00 86.94 86 LYS A C 1
ATOM 739 O O . LYS A 1 86 ? 8.975 -10.859 -39.528 1.00 86.94 86 LYS A O 1
ATOM 744 N N . PRO A 1 87 ? 9.344 -8.781 -40.295 1.00 86.81 87 PRO A N 1
ATOM 745 C CA . PRO A 1 87 ? 8.623 -9.008 -41.543 1.00 86.81 87 PRO A CA 1
ATOM 746 C C . PRO A 1 87 ? 9.227 -10.199 -42.300 1.00 86.81 87 PRO A C 1
ATOM 748 O O . PRO A 1 87 ? 10.442 -10.257 -42.482 1.00 86.81 87 PRO A O 1
ATOM 751 N N . ASN A 1 88 ? 8.377 -11.132 -42.741 1.00 86.62 88 ASN A N 1
ATOM 752 C CA . ASN A 1 88 ? 8.747 -12.391 -43.407 1.00 86.62 88 ASN A CA 1
ATOM 753 C C . ASN A 1 88 ? 9.513 -13.413 -42.538 1.00 86.62 88 ASN A C 1
ATOM 755 O O . ASN A 1 88 ? 10.119 -14.339 -43.077 1.00 86.62 88 ASN A O 1
ATOM 759 N N . GLU A 1 89 ? 9.485 -13.285 -41.210 1.00 86.06 89 GLU A N 1
ATOM 760 C CA . GLU A 1 89 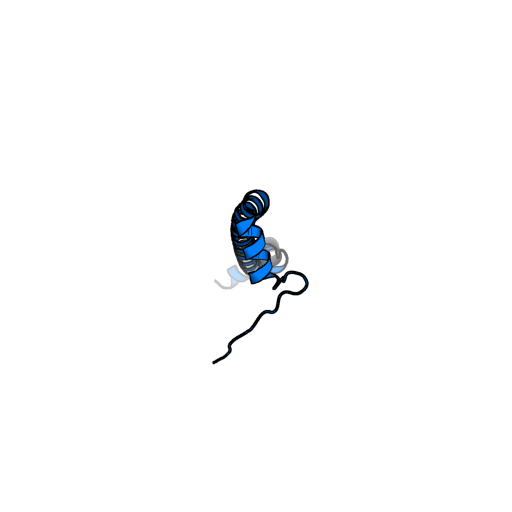? 10.017 -14.303 -40.299 1.00 86.06 89 GLU A CA 1
ATOM 761 C C . GLU A 1 89 ? 9.000 -15.438 -40.097 1.00 86.06 89 GLU A C 1
ATOM 763 O O . GLU A 1 89 ? 7.844 -15.198 -39.752 1.00 86.06 89 GLU A O 1
ATOM 768 N N . ILE A 1 90 ? 9.431 -16.686 -40.306 1.00 83.81 90 ILE A N 1
ATOM 769 C CA . ILE A 1 90 ? 8.600 -17.876 -40.084 1.00 83.81 90 ILE A CA 1
ATOM 770 C C . ILE A 1 90 ? 8.967 -18.471 -38.723 1.00 83.81 90 ILE A C 1
ATOM 772 O O . ILE A 1 90 ? 10.076 -18.974 -38.543 1.00 83.81 90 ILE A O 1
ATOM 776 N N . VAL A 1 91 ? 8.033 -18.419 -37.772 1.00 83.00 91 VAL A N 1
ATOM 777 C CA . VAL A 1 91 ? 8.198 -18.971 -36.419 1.00 83.00 91 VAL A CA 1
ATOM 778 C C . VAL A 1 91 ? 7.493 -20.323 -36.328 1.00 83.00 91 VAL A C 1
ATOM 780 O O . VAL A 1 91 ? 6.304 -20.427 -36.620 1.00 83.00 91 VAL A O 1
ATOM 783 N N . TYR A 1 92 ? 8.216 -21.357 -35.900 1.00 84.38 92 TYR A N 1
ATOM 784 C CA . TYR A 1 92 ? 7.666 -22.693 -35.664 1.00 84.38 92 TYR A CA 1
ATOM 785 C C . TYR A 1 92 ? 7.506 -22.930 -34.160 1.00 84.38 92 TYR A C 1
ATOM 787 O O . TYR A 1 92 ? 8.472 -22.803 -33.410 1.00 84.38 92 TYR A O 1
ATOM 795 N N . VAL A 1 93 ? 6.303 -23.301 -33.719 1.00 82.25 93 VAL A N 1
ATOM 796 C CA . VAL A 1 93 ? 6.037 -23.717 -32.333 1.00 82.25 93 VAL A CA 1
ATOM 797 C C . VAL A 1 93 ? 5.916 -25.236 -32.310 1.00 82.25 93 VAL A C 1
ATOM 799 O O . VAL A 1 93 ? 5.000 -25.795 -32.908 1.00 82.25 93 VAL A O 1
ATOM 802 N N . LEU A 1 94 ? 6.854 -25.905 -31.641 1.00 84.31 94 LEU A N 1
ATOM 803 C CA . LEU A 1 94 ? 6.822 -27.354 -31.450 1.00 84.31 94 LEU A CA 1
ATOM 804 C C . LEU A 1 94 ? 6.141 -27.654 -30.114 1.00 84.31 94 LEU A C 1
ATOM 806 O O . LEU A 1 94 ? 6.700 -27.371 -29.056 1.00 84.31 94 LEU A O 1
ATOM 810 N N . VAL A 1 95 ? 4.930 -28.204 -30.173 1.00 79.62 95 VAL A N 1
ATOM 811 C CA . VAL A 1 95 ? 4.208 -28.709 -28.999 1.00 79.62 95 VAL A CA 1
ATOM 812 C C . VAL A 1 95 ? 4.358 -30.237 -28.986 1.00 79.62 95 VAL A C 1
ATOM 814 O O . VAL A 1 95 ? 4.129 -30.839 -30.038 1.00 79.62 95 VAL A O 1
ATOM 817 N N . PRO A 1 96 ? 4.797 -30.854 -27.872 1.00 74.44 96 PRO A N 1
ATOM 818 C CA . PRO A 1 96 ? 4.891 -32.309 -27.751 1.00 74.44 96 PRO A CA 1
ATOM 819 C C . PRO A 1 96 ? 3.522 -32.998 -27.724 1.00 74.44 96 PRO A C 1
ATOM 821 O O . PRO A 1 96 ? 2.542 -32.373 -27.254 1.00 74.44 96 PRO A O 1
#

Sequence (96 aa):
MRKKIFNIIKNKYFIASLAFIVWVGFIDSDHNFFRQVKLKKDLMEMNKLKEYYQKQIEANKTLAQRLENDISFVEKYAREEYQMTKPNEIVYVLVP

pLDDT: mean 85.17, std 11.72, range [53.19, 98.0]